Protein AF-A0A932L8T6-F1 (afdb_monomer)

Solvent-accessible surface area (backbone atoms only — not comparable to full-atom values): 3171 Å² total; per-residue (Å²): 114,66,66,62,53,45,52,51,53,30,53,52,23,49,52,45,28,50,50,29,44,38,17,68,77,74,27,47,88,70,62,54,80,47,63,68,55,26,52,51,45,28,52,52,19,50,52,48,33,53,54,35,50,53,51,53,61,74,77,102

Radius of gyration: 13.11 Å; Cα contacts (8 Å, |Δi|>4): 51; chains: 1; bounding box: 29×17×34 Å

Structure (mmCIF, N/CA/C/O backbone):
data_AF-A0A932L8T6-F1
#
_entry.id   AF-A0A932L8T6-F1
#
loop_
_atom_site.group_PDB
_atom_site.id
_atom_site.type_symbol
_atom_site.label_atom_id
_atom_site.label_alt_id
_atom_site.label_comp_id
_atom_site.label_asym_id
_atom_site.label_entity_id
_atom_site.label_seq_id
_atom_site.pdbx_PDB_ins_code
_atom_site.Cartn_x
_atom_site.Cartn_y
_atom_site.Cartn_z
_atom_site.occupancy
_atom_site.B_iso_or_equiv
_atom_site.auth_seq_id
_atom_site.auth_comp_id
_atom_site.auth_asym_id
_atom_site.auth_atom_id
_atom_site.pdbx_PDB_model_num
ATOM 1 N N . MET A 1 1 ? 13.122 6.541 -20.026 1.00 60.53 1 MET A N 1
ATOM 2 C CA . MET A 1 1 ? 12.035 7.363 -19.446 1.00 60.53 1 MET A CA 1
ATOM 3 C C . MET A 1 1 ? 11.038 6.497 -18.681 1.00 60.53 1 MET A C 1
ATOM 5 O O . MET A 1 1 ? 10.739 6.811 -17.541 1.00 60.53 1 MET A O 1
ATOM 9 N N . GLU A 1 2 ? 10.609 5.373 -19.257 1.00 76.75 2 GLU A N 1
ATOM 10 C CA . GLU A 1 2 ? 9.584 4.478 -18.694 1.00 76.75 2 GLU A CA 1
ATOM 11 C C . GLU A 1 2 ? 9.946 3.835 -17.342 1.00 76.75 2 GLU A C 1
ATOM 13 O O . GLU A 1 2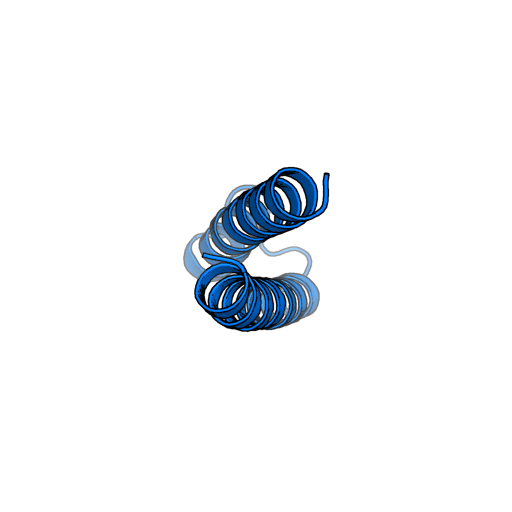 ? 9.129 3.837 -16.426 1.00 76.75 2 GLU A O 1
ATOM 18 N N . LYS A 1 3 ? 11.202 3.399 -17.156 1.00 79.25 3 LYS A N 1
ATOM 19 C CA . LYS A 1 3 ? 11.676 2.841 -15.874 1.00 79.25 3 LYS A CA 1
ATOM 20 C C . LYS A 1 3 ? 11.495 3.799 -14.698 1.00 79.25 3 LYS A C 1
ATOM 22 O O . LYS A 1 3 ? 10.921 3.433 -13.682 1.00 79.25 3 LYS A O 1
ATOM 27 N N . TRP A 1 4 ? 11.954 5.039 -14.837 1.00 88.38 4 TRP A N 1
ATOM 28 C CA . TRP A 1 4 ? 11.849 6.028 -13.763 1.00 88.38 4 TRP A CA 1
ATOM 29 C C . TRP A 1 4 ? 10.394 6.341 -13.408 1.00 88.38 4 TRP A C 1
ATOM 31 O O . TRP A 1 4 ? 10.078 6.504 -12.231 1.00 88.38 4 TRP A O 1
ATOM 41 N N . LEU A 1 5 ? 9.505 6.347 -14.408 1.00 89.50 5 LEU A N 1
ATOM 42 C CA . LEU A 1 5 ? 8.073 6.517 -14.191 1.00 89.50 5 LEU A CA 1
ATOM 43 C C . LEU A 1 5 ? 7.480 5.323 -13.424 1.00 89.50 5 LEU A C 1
ATOM 45 O O . LEU A 1 5 ? 6.828 5.536 -12.404 1.00 89.50 5 LEU A O 1
ATOM 49 N N . CYS A 1 6 ? 7.776 4.089 -13.845 1.00 92.00 6 CYS A N 1
ATOM 50 C CA . CYS A 1 6 ? 7.337 2.866 -13.166 1.00 92.00 6 CYS A CA 1
ATOM 51 C C . CYS A 1 6 ? 7.818 2.825 -11.705 1.00 92.00 6 CYS A C 1
ATOM 53 O O . CYS A 1 6 ? 7.016 2.652 -10.787 1.00 92.00 6 CYS A O 1
ATOM 55 N N . LEU A 1 7 ? 9.103 3.111 -11.473 1.00 93.12 7 LEU A N 1
ATOM 56 C CA . LEU A 1 7 ? 9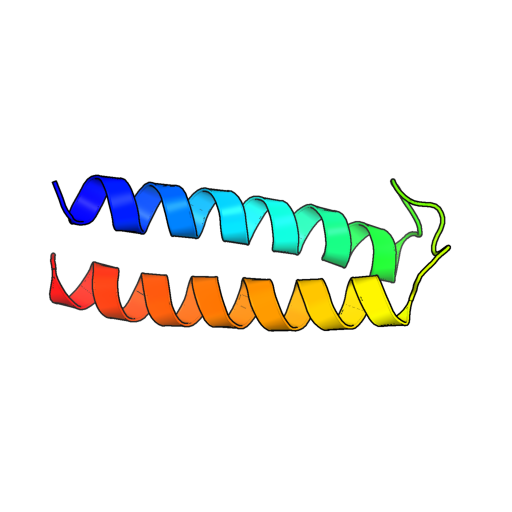.682 3.147 -10.133 1.00 93.12 7 LEU A CA 1
ATOM 57 C C . LEU A 1 7 ? 9.018 4.217 -9.255 1.00 93.12 7 LEU A C 1
ATOM 59 O O . LEU A 1 7 ? 8.674 3.943 -8.108 1.00 93.12 7 LEU A O 1
ATOM 63 N N . SER A 1 8 ? 8.793 5.422 -9.787 1.00 94.44 8 SER A N 1
ATOM 64 C CA . SER A 1 8 ? 8.122 6.492 -9.039 1.00 94.44 8 SER 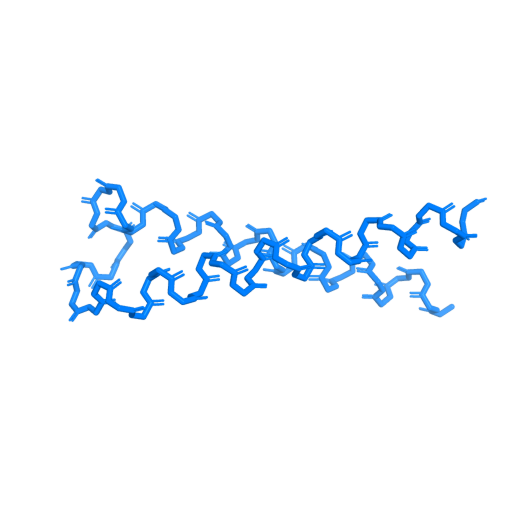A CA 1
ATOM 65 C C . SER A 1 8 ? 6.679 6.133 -8.665 1.00 94.44 8 SER A C 1
ATOM 67 O O . SER A 1 8 ? 6.267 6.369 -7.529 1.00 94.44 8 SER A O 1
ATOM 69 N N . ALA A 1 9 ? 5.937 5.490 -9.573 1.00 94.12 9 ALA A N 1
ATOM 70 C CA . ALA A 1 9 ? 4.580 5.021 -9.316 1.00 94.12 9 ALA A CA 1
ATOM 71 C C . ALA A 1 9 ? 4.554 3.934 -8.231 1.00 94.12 9 ALA A C 1
ATOM 73 O O . ALA A 1 9 ? 3.736 4.003 -7.315 1.00 94.12 9 ALA A O 1
ATOM 74 N N . MET A 1 10 ? 5.489 2.980 -8.279 1.00 95.81 10 MET A N 1
ATOM 75 C CA . MET A 1 10 ? 5.634 1.948 -7.249 1.00 95.81 10 MET A CA 1
ATOM 76 C C . MET A 1 10 ? 5.998 2.537 -5.882 1.00 95.81 10 MET A C 1
ATOM 78 O O . MET A 1 10 ? 5.433 2.119 -4.875 1.00 95.81 10 MET A O 1
ATOM 82 N N . ILE A 1 11 ? 6.899 3.525 -5.826 1.00 97.12 11 ILE A N 1
ATOM 83 C CA . ILE A 1 11 ? 7.272 4.194 -4.568 1.00 97.12 11 ILE A CA 1
ATOM 84 C C . ILE A 1 11 ? 6.053 4.880 -3.946 1.00 97.12 11 ILE A C 1
ATOM 86 O O . ILE A 1 11 ? 5.774 4.683 -2.763 1.00 97.12 11 ILE A O 1
ATOM 90 N N . LEU A 1 12 ? 5.299 5.650 -4.735 1.00 97.44 12 LEU A N 1
ATOM 91 C CA . LEU A 1 12 ? 4.091 6.319 -4.251 1.00 97.44 12 LEU A CA 1
ATOM 92 C C . LEU A 1 12 ? 3.032 5.306 -3.803 1.00 97.44 12 LEU A C 1
ATOM 94 O O . LEU A 1 12 ? 2.469 5.459 -2.722 1.00 97.44 12 LEU A O 1
ATOM 98 N N . ALA A 1 13 ? 2.810 4.238 -4.571 1.00 97.44 13 ALA A N 1
ATOM 99 C CA . ALA A 1 13 ? 1.899 3.166 -4.181 1.00 97.44 13 ALA A CA 1
ATOM 100 C C . ALA A 1 13 ? 2.332 2.496 -2.863 1.00 97.44 13 ALA A C 1
ATOM 102 O O . ALA A 1 13 ? 1.496 2.275 -1.991 1.00 97.44 13 ALA A O 1
ATOM 103 N N . GLY A 1 14 ? 3.631 2.261 -2.661 1.00 97.38 14 GLY A N 1
ATOM 104 C CA . GLY A 1 14 ? 4.173 1.755 -1.399 1.00 97.38 14 GLY A CA 1
ATOM 105 C C . GLY A 1 14 ? 3.922 2.679 -0.212 1.00 97.38 14 GLY A C 1
ATOM 106 O O . GLY A 1 14 ? 3.505 2.212 0.846 1.00 97.38 14 GLY A O 1
ATOM 107 N N . ILE A 1 15 ? 4.094 3.991 -0.387 1.00 97.44 15 ILE A N 1
ATOM 108 C CA . ILE A 1 15 ? 3.773 4.972 0.660 1.00 97.44 15 ILE A CA 1
ATOM 109 C C . ILE A 1 15 ? 2.280 4.916 1.001 1.00 97.44 15 ILE A C 1
ATOM 111 O O . ILE A 1 15 ? 1.926 4.864 2.176 1.00 97.44 15 ILE A O 1
ATOM 115 N N . PHE A 1 16 ? 1.401 4.874 -0.001 1.00 96.19 16 PHE A N 1
ATOM 116 C CA . PHE A 1 16 ? -0.044 4.779 0.225 1.00 96.19 16 PHE A CA 1
ATOM 117 C C . PHE A 1 16 ? -0.427 3.494 0.960 1.00 96.19 16 PHE A C 1
ATOM 119 O O . PHE A 1 16 ? -1.202 3.553 1.915 1.00 96.19 16 PHE A O 1
ATOM 126 N N . LEU A 1 17 ? 0.153 2.359 0.567 1.00 96.88 17 LEU A N 1
ATOM 127 C CA . LEU A 1 17 ? -0.082 1.081 1.231 1.00 96.88 17 LEU A CA 1
ATOM 128 C C . LEU A 1 17 ? 0.333 1.137 2.706 1.00 96.88 17 LEU A C 1
ATOM 130 O O . LEU A 1 17 ? -0.397 0.654 3.568 1.00 96.88 17 LEU A O 1
ATOM 134 N N . LEU A 1 18 ? 1.475 1.765 3.004 1.00 96.31 18 LEU A N 1
ATOM 135 C CA . LEU A 1 18 ? 1.955 1.930 4.373 1.00 96.31 18 LEU A CA 1
ATOM 136 C C . LEU A 1 18 ? 1.050 2.846 5.194 1.00 96.31 18 LEU A C 1
ATOM 138 O O . LEU A 1 18 ? 0.664 2.466 6.293 1.00 96.31 18 LEU A O 1
ATOM 142 N N . VAL A 1 19 ? 0.68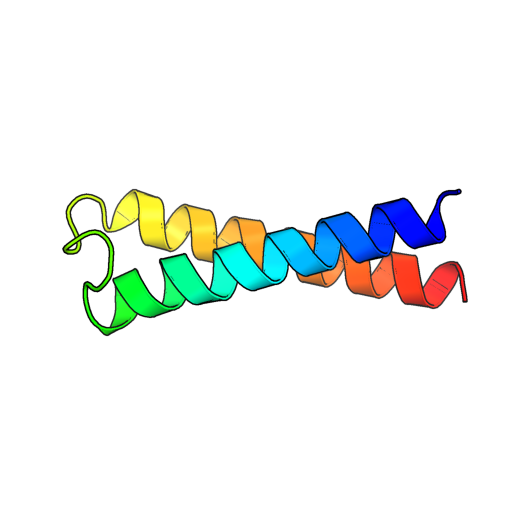8 4.027 4.688 1.00 95.31 19 VAL A N 1
ATOM 143 C CA . VAL A 1 19 ? -0.108 4.991 5.464 1.00 95.31 19 VAL A CA 1
ATOM 144 C C . VAL A 1 19 ? -1.531 4.478 5.699 1.00 95.31 19 VAL A C 1
ATOM 146 O O . VAL A 1 19 ? -1.991 4.479 6.838 1.00 95.31 19 VAL A O 1
ATOM 149 N N . TYR A 1 20 ? -2.220 4.001 4.660 1.00 94.94 20 TYR A N 1
ATOM 150 C CA . TYR A 1 20 ? -3.5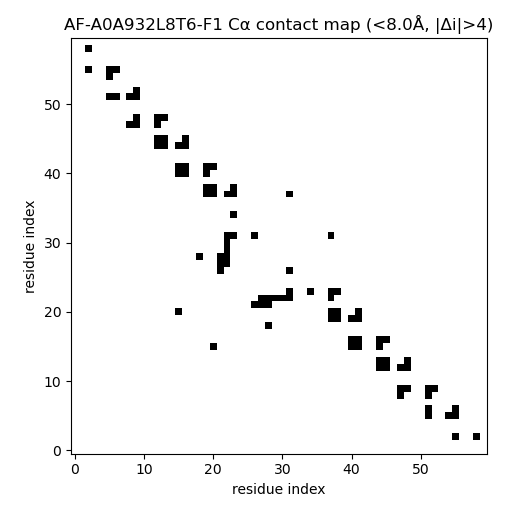91 3.498 4.805 1.00 94.94 20 TYR A CA 1
ATOM 151 C C . TYR A 1 20 ? -3.646 2.124 5.481 1.00 94.94 20 TYR A C 1
ATOM 153 O O . TYR A 1 20 ? -4.587 1.836 6.216 1.00 94.94 20 TYR A O 1
ATOM 161 N N . GLY A 1 21 ? -2.619 1.287 5.305 1.00 94.38 21 GLY A N 1
ATOM 162 C CA . GLY A 1 21 ? -2.485 0.037 6.053 1.00 94.38 21 GLY A CA 1
ATOM 163 C C . GLY A 1 21 ? -2.260 0.289 7.544 1.00 94.38 21 GLY A C 1
ATOM 164 O O . GLY A 1 21 ? -2.889 -0.355 8.387 1.00 94.38 21 GLY A O 1
ATOM 165 N N . LEU A 1 22 ? -1.415 1.267 7.881 1.00 94.31 22 LEU A N 1
ATOM 166 C CA . LEU A 1 22 ? -1.195 1.693 9.260 1.00 94.31 22 LEU A CA 1
ATOM 167 C C . LEU A 1 22 ? -2.471 2.284 9.872 1.00 94.31 22 LEU A C 1
ATOM 169 O O . LEU A 1 22 ? -2.795 1.931 11.010 1.00 94.31 22 LEU A O 1
ATOM 173 N N . ASP A 1 23 ? -3.220 3.109 9.133 1.00 92.44 23 ASP A N 1
ATOM 174 C CA . ASP A 1 23 ? -4.481 3.675 9.628 1.00 92.44 23 ASP A CA 1
ATOM 175 C C . ASP A 1 23 ? -5.534 2.589 9.874 1.00 92.44 23 ASP A 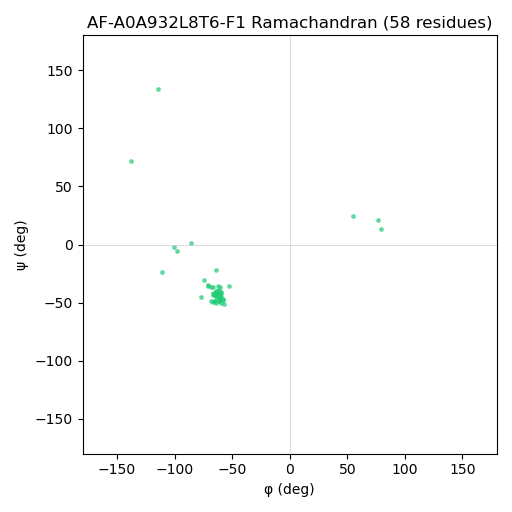C 1
ATOM 177 O O . ASP A 1 23 ? -6.182 2.562 10.921 1.00 92.44 23 ASP A O 1
ATOM 181 N N . LEU A 1 24 ? -5.619 1.591 8.994 1.00 92.12 24 LEU A N 1
ATOM 182 C CA . LEU A 1 24 ? -6.529 0.466 9.181 1.00 92.12 24 LEU A CA 1
ATOM 183 C C . LEU A 1 24 ? -6.219 -0.312 10.481 1.00 92.12 24 LEU A C 1
ATOM 185 O O . LEU A 1 24 ? -7.123 -0.612 11.277 1.00 92.12 24 LEU A O 1
ATOM 189 N N . ILE A 1 25 ? -4.935 -0.592 10.744 1.00 92.50 25 ILE A N 1
ATOM 190 C CA . ILE A 1 25 ? -4.475 -1.389 11.897 1.00 92.50 25 ILE A CA 1
ATOM 191 C C . ILE A 1 25 ? -4.501 -0.590 13.207 1.00 92.50 25 ILE A C 1
ATOM 193 O O . ILE A 1 25 ? -4.968 -1.095 14.231 1.00 92.50 25 ILE A O 1
ATOM 197 N N . THR A 1 26 ? -4.014 0.650 13.197 1.00 92.81 26 THR A N 1
ATOM 198 C CA . THR A 1 26 ? -3.770 1.449 14.415 1.00 92.81 26 THR A CA 1
ATOM 199 C C . THR A 1 26 ? -4.712 2.640 14.565 1.00 92.81 26 THR A C 1
ATOM 201 O O . THR A 1 26 ? -4.974 3.071 15.685 1.00 92.81 26 THR A O 1
ATOM 204 N N . GLY A 1 27 ? -5.276 3.139 13.466 1.00 86.44 27 GLY A N 1
ATOM 205 C CA . GLY A 1 27 ? -6.050 4.378 13.421 1.00 86.44 27 GLY A CA 1
ATOM 206 C C . GLY A 1 27 ? -5.220 5.653 13.381 1.00 86.44 27 GLY A C 1
ATOM 207 O O . GLY A 1 27 ? -5.757 6.726 13.634 1.00 86.44 27 GLY A O 1
ATOM 208 N N . VAL A 1 28 ? -3.922 5.549 13.115 1.00 87.25 28 VAL A N 1
ATOM 209 C CA . VAL A 1 28 ? -3.025 6.684 12.884 1.00 87.25 28 VAL A CA 1
ATOM 210 C C . VAL A 1 28 ? -2.560 6.607 11.428 1.00 87.25 28 VAL A C 1
ATOM 212 O O . VAL A 1 28 ? -2.140 5.524 11.015 1.00 87.25 28 VAL A O 1
ATOM 215 N N . PRO A 1 29 ? -2.560 7.711 10.653 1.00 85.38 29 PRO A N 1
ATOM 216 C CA . PRO A 1 29 ? -2.706 9.121 11.055 1.00 85.38 29 PRO A CA 1
ATOM 217 C C . PRO A 1 29 ? -4.108 9.749 10.923 1.00 85.38 29 PRO A C 1
ATOM 219 O O . PRO A 1 29 ? -4.284 10.897 11.330 1.00 85.38 29 PRO A O 1
ATOM 222 N N . PHE A 1 30 ? -5.096 9.060 10.356 1.00 88.44 30 PHE A N 1
ATOM 223 C CA . PHE A 1 30 ? -6.392 9.635 9.970 1.00 88.44 30 PHE A CA 1
ATOM 224 C C . PHE A 1 30 ? -7.530 9.347 10.958 1.00 88.44 30 PHE A C 1
ATOM 226 O O . PHE A 1 30 ? -8.645 9.842 10.784 1.00 88.44 30 PHE A O 1
ATOM 233 N N . GLY A 1 31 ? -7.279 8.592 12.029 1.00 84.12 31 GLY A N 1
ATOM 234 C CA . GLY A 1 31 ? -8.246 8.410 13.112 1.00 84.12 31 GLY A CA 1
ATOM 235 C C . GLY A 1 31 ? -9.378 7.439 12.782 1.00 84.12 31 GLY A C 1
ATOM 236 O O . GLY A 1 31 ? -10.434 7.532 13.410 1.00 84.12 31 GLY A O 1
ATOM 237 N N . ARG A 1 32 ? -9.206 6.533 11.801 1.00 77.38 32 ARG A N 1
ATOM 238 C CA . ARG A 1 32 ? -10.247 5.594 11.318 1.00 77.38 32 ARG A CA 1
ATOM 239 C C . ARG A 1 32 ? -11.550 6.261 10.875 1.00 77.38 32 ARG A C 1
ATOM 241 O O . ARG A 1 32 ? -12.609 5.625 10.907 1.00 77.38 32 ARG A O 1
ATOM 248 N N . GLN A 1 33 ? -11.506 7.534 10.484 1.00 78.44 33 GLN A N 1
ATOM 249 C CA . GLN A 1 33 ? -12.710 8.273 10.094 1.00 78.44 33 GLN A CA 1
ATOM 250 C C . GLN A 1 33 ? -13.374 7.679 8.840 1.00 78.44 33 GLN A C 1
ATOM 252 O O . GLN A 1 33 ? -14.580 7.830 8.658 1.00 78.44 33 GLN A O 1
ATOM 257 N N . GLY A 1 34 ? -12.621 6.933 8.022 1.00 84.50 34 GLY A N 1
ATOM 258 C CA . GLY A 1 34 ? -13.116 6.273 6.819 1.00 84.50 34 GLY A CA 1
ATOM 259 C C . GLY A 1 34 ? -12.583 4.854 6.634 1.00 84.50 34 GLY A C 1
ATOM 260 O O . GLY A 1 34 ? -11.856 4.604 5.686 1.00 84.50 34 GLY A O 1
ATOM 261 N N . LYS A 1 35 ? -13.026 3.879 7.441 1.00 86.00 35 LYS A N 1
ATOM 262 C CA . LYS A 1 35 ? -12.584 2.468 7.298 1.00 86.00 35 LYS A CA 1
ATOM 263 C C . LYS A 1 35 ? -12.743 1.898 5.881 1.00 86.00 35 LYS A C 1
ATOM 265 O O . LYS A 1 35 ? -11.932 1.093 5.441 1.00 86.00 35 LYS A O 1
ATOM 270 N N . VAL A 1 36 ? -13.802 2.293 5.169 1.00 93.25 36 VAL A N 1
ATOM 271 C CA . VAL A 1 36 ? -14.021 1.883 3.770 1.00 93.25 36 VAL A CA 1
ATOM 272 C C . VAL A 1 36 ? -12.952 2.481 2.858 1.00 93.25 36 VAL A C 1
ATOM 274 O O . VAL A 1 36 ? -12.424 1.780 2.000 1.00 93.25 36 VAL A O 1
ATOM 277 N N . GLN A 1 37 ? -12.606 3.752 3.067 1.00 92.19 37 GLN A N 1
ATOM 278 C CA . GLN A 1 37 ? -11.534 4.424 2.344 1.00 92.19 37 GLN A CA 1
ATOM 279 C C . GLN A 1 37 ? -10.202 3.707 2.584 1.00 92.19 37 GLN A C 1
ATOM 281 O O . GLN A 1 37 ? -9.530 3.369 1.613 1.00 92.19 37 GLN A O 1
ATOM 286 N N . ASP A 1 38 ? -9.867 3.395 3.837 1.00 92.00 38 ASP A N 1
ATOM 287 C CA . ASP A 1 38 ? -8.613 2.714 4.180 1.00 92.00 38 ASP A CA 1
ATOM 288 C C . ASP A 1 38 ? -8.490 1.369 3.460 1.00 92.00 38 ASP A C 1
ATOM 290 O O . ASP A 1 38 ? -7.478 1.089 2.821 1.00 92.00 38 ASP A O 1
ATOM 294 N N . VAL A 1 39 ? -9.556 0.561 3.475 1.00 95.19 39 VAL A N 1
ATOM 295 C CA . VAL A 1 39 ? -9.584 -0.740 2.790 1.00 95.19 39 VAL A CA 1
ATOM 296 C C . VAL A 1 39 ? -9.434 -0.581 1.277 1.00 95.19 39 VAL A C 1
ATOM 298 O O . VAL A 1 39 ? -8.642 -1.295 0.661 1.00 95.19 39 VAL A O 1
ATOM 301 N N . VAL A 1 40 ? -10.159 0.360 0.665 1.00 96.56 40 VAL A N 1
ATOM 302 C CA . VAL A 1 40 ? -10.086 0.593 -0.785 1.00 96.56 40 VAL A CA 1
ATOM 303 C C . VAL A 1 40 ? -8.691 1.063 -1.193 1.00 96.56 40 VAL A C 1
ATOM 305 O O . VAL A 1 40 ? -8.142 0.544 -2.163 1.00 96.56 40 VAL A O 1
ATOM 308 N N . PHE A 1 41 ? -8.086 1.991 -0.448 1.00 95.44 41 PHE A N 1
ATOM 309 C CA . PHE A 1 41 ? -6.739 2.480 -0.745 1.00 95.44 41 PHE A CA 1
ATOM 310 C C . PHE A 1 41 ? -5.663 1.419 -0.517 1.00 95.44 41 PHE A C 1
ATOM 312 O O . PHE A 1 41 ? -4.729 1.339 -1.317 1.00 95.44 41 PHE A O 1
ATOM 319 N N . VAL A 1 42 ? -5.797 0.567 0.502 1.00 96.50 42 VAL A N 1
ATOM 320 C CA . VAL A 1 42 ? -4.899 -0.581 0.711 1.00 96.50 42 VAL A CA 1
ATOM 321 C C . VAL A 1 42 ? -4.970 -1.546 -0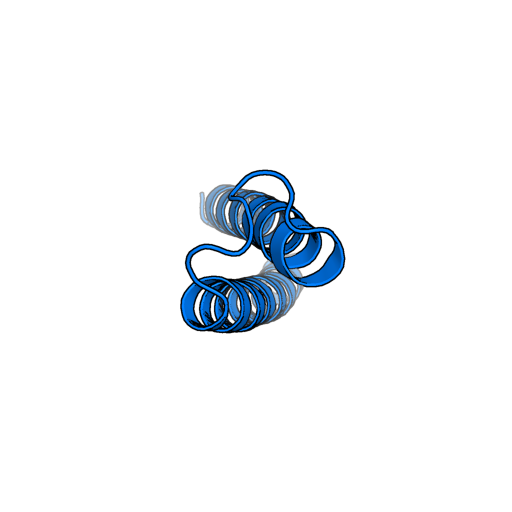.473 1.00 96.50 42 VAL A C 1
ATOM 323 O O . VAL A 1 42 ? -3.937 -1.910 -1.028 1.00 96.50 42 VAL A O 1
ATOM 326 N N . ILE A 1 43 ? -6.173 -1.918 -0.920 1.00 97.75 43 ILE A N 1
ATOM 327 C CA . ILE A 1 43 ? -6.335 -2.832 -2.060 1.00 97.75 43 ILE A CA 1
ATOM 328 C C . ILE A 1 43 ? -5.802 -2.192 -3.347 1.00 97.75 43 ILE A C 1
ATOM 330 O O . ILE A 1 43 ? -5.022 -2.813 -4.067 1.00 97.75 43 ILE A O 1
ATOM 334 N N . ALA A 1 44 ? -6.181 -0.945 -3.632 1.00 97.50 44 ALA A N 1
ATOM 335 C CA . ALA A 1 44 ? -5.758 -0.247 -4.842 1.00 97.50 44 ALA A CA 1
ATOM 336 C C . ALA A 1 44 ? -4.230 -0.090 -4.910 1.00 97.50 44 ALA A C 1
ATOM 338 O O . ALA A 1 44 ? -3.624 -0.389 -5.937 1.00 97.50 44 ALA A O 1
ATOM 339 N N . SER A 1 45 ? -3.592 0.324 -3.812 1.00 97.44 45 SER A N 1
ATOM 340 C CA . SER A 1 45 ? -2.133 0.475 -3.758 1.00 97.44 45 SER A CA 1
ATOM 341 C C . SER A 1 45 ? -1.392 -0.859 -3.875 1.00 97.44 45 SER A C 1
ATOM 343 O O . SER A 1 45 ? -0.376 -0.921 -4.569 1.00 97.44 45 SER A O 1
ATOM 345 N N . ALA A 1 46 ? -1.919 -1.941 -3.292 1.00 97.38 46 ALA A N 1
ATOM 346 C CA . ALA A 1 46 ? -1.366 -3.284 -3.463 1.00 97.38 46 ALA A CA 1
ATOM 347 C C . ALA A 1 46 ? -1.433 -3.758 -4.925 1.00 97.38 46 ALA A C 1
ATOM 349 O O . ALA A 1 46 ? -0.456 -4.304 -5.438 1.00 97.38 46 ALA A O 1
ATOM 350 N N . LEU A 1 47 ? -2.550 -3.505 -5.619 1.00 97.88 47 LEU A N 1
ATOM 351 C CA . LEU A 1 47 ? -2.696 -3.836 -7.041 1.00 97.88 47 LEU A CA 1
ATOM 352 C C . LEU A 1 47 ? -1.717 -3.048 -7.917 1.00 97.88 47 LEU A C 1
ATOM 354 O O . LEU A 1 47 ? -1.084 -3.633 -8.793 1.00 97.88 47 LEU A O 1
ATOM 358 N N . VAL A 1 48 ? -1.550 -1.746 -7.663 1.00 96.56 48 VAL A N 1
ATOM 359 C CA . VAL A 1 48 ? -0.594 -0.904 -8.405 1.00 96.56 48 VAL A CA 1
ATOM 360 C C . VAL A 1 48 ? 0.845 -1.357 -8.166 1.00 96.56 48 VAL A C 1
ATOM 362 O O . VAL A 1 48 ? 1.627 -1.417 -9.111 1.00 96.56 48 VAL A O 1
ATOM 365 N N . LEU A 1 49 ? 1.204 -1.717 -6.931 1.00 96.38 49 LEU A N 1
ATOM 366 C CA . LEU A 1 49 ? 2.521 -2.277 -6.626 1.00 96.38 49 LEU A CA 1
ATOM 367 C C . LEU A 1 49 ? 2.770 -3.593 -7.357 1.00 96.38 49 LEU A C 1
ATOM 369 O O . LEU A 1 49 ? 3.853 -3.780 -7.905 1.00 96.38 49 LEU A O 1
ATOM 373 N N . TRP A 1 50 ? 1.781 -4.488 -7.374 1.00 95.94 50 TRP A N 1
ATOM 374 C CA . TRP A 1 50 ? 1.903 -5.767 -8.065 1.00 95.94 50 TRP A CA 1
ATOM 375 C C . TRP A 1 50 ? 2.068 -5.574 -9.575 1.00 95.94 50 TRP A C 1
ATOM 377 O O . TRP A 1 50 ? 3.038 -6.067 -10.143 1.00 95.94 50 TRP A O 1
ATOM 387 N N . GLN A 1 51 ? 1.198 -4.783 -10.210 1.00 95.94 51 GLN A N 1
ATOM 388 C CA . GLN A 1 51 ? 1.310 -4.463 -11.638 1.00 95.94 51 GLN A CA 1
ATOM 389 C C . GLN A 1 51 ? 2.635 -3.771 -11.967 1.00 95.94 51 GLN A C 1
ATOM 391 O O . GLN A 1 51 ? 3.302 -4.134 -12.932 1.00 95.94 51 GLN A O 1
ATOM 396 N N . GLY A 1 52 ? 3.045 -2.801 -11.144 1.00 94.38 52 GLY A N 1
ATOM 397 C CA . GLY A 1 52 ? 4.322 -2.113 -11.303 1.00 94.38 52 GLY A CA 1
ATOM 398 C C . GLY A 1 52 ? 5.512 -3.064 -11.192 1.00 94.38 52 GLY A C 1
ATOM 399 O O . GLY A 1 52 ? 6.453 -2.947 -11.969 1.00 94.38 52 GLY A O 1
ATOM 400 N N . TYR A 1 53 ? 5.461 -4.040 -10.284 1.00 94.06 53 TYR A N 1
ATOM 401 C CA . TYR A 1 53 ? 6.517 -5.038 -10.126 1.00 94.06 53 TYR A CA 1
ATOM 402 C C . TYR A 1 53 ? 6.637 -5.967 -11.339 1.00 94.06 53 TYR A C 1
ATOM 404 O O . TYR A 1 53 ? 7.755 -6.209 -11.793 1.00 94.06 53 TYR A O 1
ATOM 412 N N . GLU A 1 54 ? 5.517 -6.450 -11.886 1.00 93.81 54 GLU A N 1
ATOM 413 C CA . GLU A 1 54 ? 5.522 -7.264 -13.113 1.00 93.81 54 GLU A CA 1
ATOM 414 C C . GLU A 1 54 ? 6.136 -6.476 -14.282 1.00 93.81 54 GLU A C 1
ATOM 416 O O . GLU A 1 54 ? 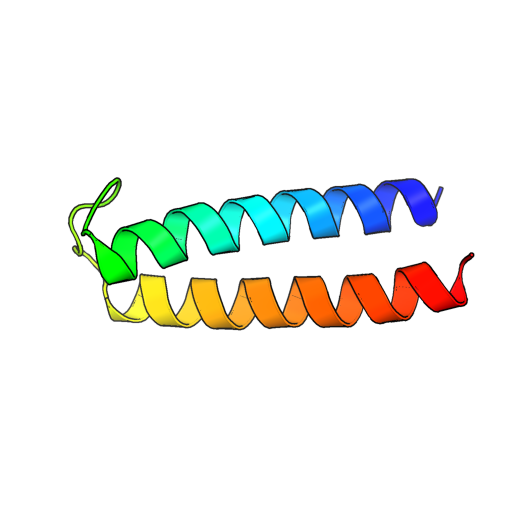7.106 -6.925 -14.891 1.00 93.81 54 GLU A O 1
ATOM 421 N N . VAL A 1 55 ? 5.677 -5.240 -14.512 1.00 91.94 55 VAL A N 1
ATOM 422 C CA . VAL A 1 55 ? 6.209 -4.370 -15.577 1.00 91.94 55 VAL A CA 1
ATOM 423 C C . VAL A 1 55 ? 7.691 -4.050 -15.356 1.00 91.94 55 VAL 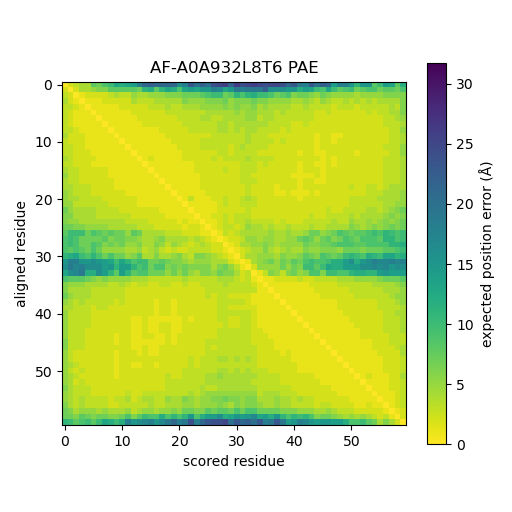A C 1
ATOM 425 O O . VAL A 1 55 ? 8.492 -4.092 -16.288 1.00 91.94 55 VAL A O 1
ATOM 428 N N . TRP A 1 56 ? 8.106 -3.758 -14.121 1.00 89.44 56 TRP A N 1
ATOM 429 C CA . TRP A 1 56 ? 9.508 -3.472 -13.809 1.00 89.44 56 TRP A CA 1
ATOM 430 C C . TRP A 1 56 ? 10.431 -4.653 -14.132 1.00 89.44 56 TRP A C 1
ATOM 432 O O . TRP A 1 56 ? 11.560 -4.443 -14.589 1.00 89.44 56 TRP A O 1
ATOM 442 N N . ARG A 1 57 ? 9.958 -5.886 -13.910 1.00 88.00 57 ARG A N 1
ATOM 443 C CA . ARG A 1 57 ? 10.689 -7.113 -14.250 1.00 88.00 57 ARG A CA 1
ATOM 444 C C . ARG A 1 57 ? 10.773 -7.357 -15.749 1.00 88.00 57 ARG A C 1
ATOM 446 O O . ARG A 1 57 ? 11.789 -7.868 -16.192 1.00 88.00 57 ARG A O 1
ATOM 453 N N . GLU A 1 58 ? 9.744 -7.002 -16.510 1.00 88.19 58 GLU A N 1
ATOM 454 C CA . GLU A 1 58 ? 9.759 -7.129 -17.973 1.00 88.19 58 GLU A CA 1
ATOM 455 C C . GLU A 1 58 ? 10.688 -6.106 -18.639 1.00 88.19 58 GLU A C 1
ATOM 457 O O . GLU A 1 58 ? 11.346 -6.407 -19.631 1.00 88.19 58 GLU A O 1
ATOM 462 N N . VAL A 1 59 ? 10.772 -4.894 -18.083 1.00 80.75 59 VAL A N 1
ATOM 463 C CA . VAL A 1 59 ? 11.581 -3.792 -18.634 1.00 80.75 59 VAL A CA 1
ATOM 464 C C . VAL A 1 59 ? 13.053 -3.844 -18.151 1.00 80.75 59 VAL A C 1
ATOM 466 O O . VAL A 1 59 ? 13.861 -2.967 -18.489 1.00 80.75 59 VAL A O 1
ATOM 469 N N . THR A 1 60 ? 13.444 -4.838 -17.341 1.00 65.25 60 THR A N 1
ATOM 470 C CA . THR A 1 60 ? 14.809 -4.996 -16.790 1.00 65.25 60 THR A CA 1
ATOM 471 C C . THR A 1 60 ? 15.584 -6.140 -17.399 1.00 65.25 60 THR A C 1
ATOM 473 O O . THR A 1 60 ? 16.740 -5.845 -17.783 1.00 65.25 60 THR A O 1
#

Sequence (60 aa):
MEKWLCLSAMILAGIFLLVYGLDLITGVPFGRQGKVQDVVFVIASALVLWQGYEVWREVT

Mean predicted aligned error: 3.84 Å

Nearest PDB structures (foldseek):
  2b5u-assembly2_C  TM=4.754E-01  e=6.346E+00  Escherichia coli
  2ysu-assembly1_B  TM=4.777E-01  e=9.171E+00  Escherichia coli
  7nsu-assembly1_D  TM=4.762E-01  e=8.625E+00  Escherichia coli

Foldseek 3Di:
DVLVVLVVQLVVLVVQLVQLVCCLVPVPPPNVPDNVVSVVSNVVSVVSNVVSVVVNVVVD

Secondary structure (DSSP, 8-state):
-HHHHHHHHHHHHHHHHHHHHHHHHH-TTTTTTTHHHHHHHHHHHHHHHHHHHHHHHH--

pLDDT: mean 91.11, std 7.6, range [60.53, 97.88]